Protein AF-A0A409XTT3-F1 (afdb_monomer)

Secondary structure (DSSP, 8-state):
-------------GGGGTSHHHHHHHHHHHHHHH--SHHHHHHHHHHHHHHHHHHHHHHHHTT--

Nearest PDB structures (foldseek):
  6z03-assembly1_B  TM=8.884E-01  e=1.932E+00  Candidatus Caldarchaeum subterraneum
  7s8t-assembly1_A  TM=7.396E-01  e=6.951E+00  Myxococcus xanthus

Mean predic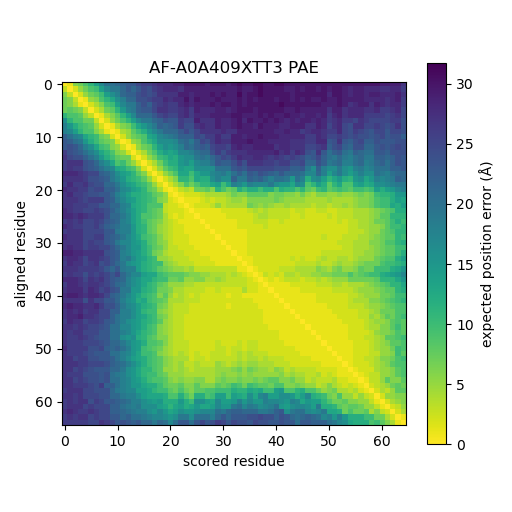ted aligned error: 13.15 Å

pLDDT: mean 73.56, std 18.62, range [44.97, 95.0]

Foldseek 3Di:
DDDDPPPPDPPPPPVVVVVVLVVVLVVLVVQCVPDDDPVSVVVSVVVNVVSVVVVVVVVVVVPDD

Solvent-accessible surface area (ba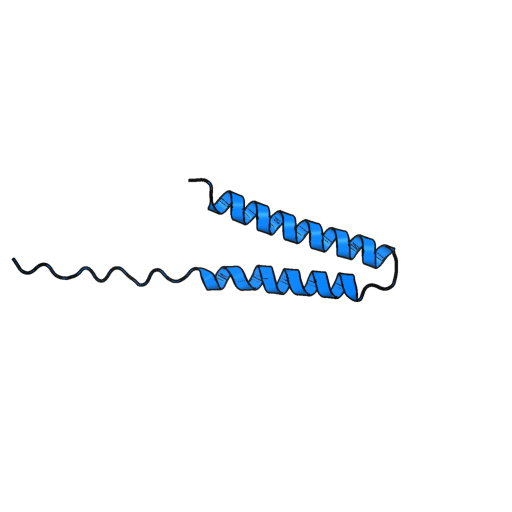ckbone atoms only — not comparable to full-atom values): 4003 Å² total; per-residue (Å²): 132,90,77,77,81,79,84,71,71,80,78,73,72,74,62,80,73,58,50,62,65,49,56,57,47,51,52,36,51,49,51,36,70,67,40,86,49,72,66,52,32,53,52,27,49,51,50,43,53,49,53,54,50,50,55,52,48,53,58,51,57,77,66,60,132

Structure (mmCIF, N/CA/C/O backbone):
data_AF-A0A409XTT3-F1
#
_entry.id   AF-A0A409XTT3-F1
#
loop_
_atom_site.group_PDB
_atom_site.id
_atom_site.type_symbol
_atom_site.label_atom_id
_atom_site.label_alt_id
_atom_site.label_comp_id
_atom_site.label_asym_id
_atom_site.label_entity_id
_atom_site.label_seq_id
_atom_site.pdbx_PDB_ins_code
_atom_site.Cartn_x
_atom_site.Cartn_y
_atom_site.Cartn_z
_atom_site.occupancy
_atom_site.B_iso_or_equiv
_atom_site.auth_seq_id
_atom_site.auth_comp_id
_atom_site.auth_asym_id
_atom_site.auth_atom_id
_atom_site.pdbx_PDB_model_num
ATOM 1 N N . MET A 1 1 ? 17.617 -10.370 -56.699 1.00 45.75 1 MET A N 1
ATOM 2 C CA . MET A 1 1 ? 17.963 -10.991 -55.410 1.00 45.75 1 MET A CA 1
ATOM 3 C C . MET A 1 1 ? 16.713 -10.830 -54.583 1.00 45.75 1 MET A C 1
ATOM 5 O O . MET A 1 1 ? 16.284 -9.699 -54.405 1.00 45.75 1 MET A O 1
ATOM 9 N N . GLU A 1 2 ? 16.034 -11.938 -54.315 1.00 48.94 2 GLU A N 1
ATOM 10 C CA . GLU A 1 2 ? 14.838 -11.959 -53.475 1.00 48.94 2 GLU A CA 1
ATOM 11 C C . GLU A 1 2 ? 15.343 -11.910 -52.032 1.00 48.94 2 GLU A C 1
ATOM 13 O O . GLU A 1 2 ? 16.059 -12.817 -51.616 1.00 48.94 2 GLU A O 1
ATOM 18 N N . GLU A 1 3 ? 15.092 -10.807 -51.328 1.00 53.31 3 GLU A N 1
ATOM 19 C CA . GLU A 1 3 ? 15.337 -10.727 -49.889 1.00 53.31 3 GLU A CA 1
ATOM 20 C C . GLU A 1 3 ? 14.082 -11.237 -49.179 1.00 53.31 3 GLU A C 1
ATOM 22 O O . GLU A 1 3 ? 12.991 -10.684 -49.340 1.00 53.31 3 GLU A O 1
ATOM 27 N N . GLU A 1 4 ? 14.241 -12.343 -48.454 1.00 57.00 4 GLU A N 1
ATOM 28 C CA . GLU A 1 4 ? 13.270 -12.839 -47.483 1.00 57.00 4 GLU A CA 1
ATOM 29 C C . GLU A 1 4 ? 12.986 -11.736 -46.448 1.00 57.00 4 GLU A C 1
ATOM 31 O O . GLU A 1 4 ? 13.930 -11.111 -45.959 1.00 57.00 4 GLU A O 1
ATOM 36 N N . PRO A 1 5 ? 11.722 -11.465 -46.083 1.00 47.38 5 PRO A N 1
ATOM 37 C CA . PRO A 1 5 ? 11.461 -10.652 -44.910 1.00 47.38 5 PRO A CA 1
ATOM 38 C C . PRO A 1 5 ? 11.849 -11.478 -43.681 1.00 47.38 5 PRO A C 1
ATOM 40 O O . PRO A 1 5 ? 11.236 -12.508 -43.407 1.00 47.38 5 PRO A O 1
ATOM 43 N N . GLU A 1 6 ? 12.873 -11.034 -42.953 1.00 56.69 6 GLU A N 1
ATOM 44 C CA . GLU A 1 6 ? 13.165 -11.536 -41.613 1.00 56.69 6 GLU A CA 1
ATOM 45 C C . GLU A 1 6 ? 11.900 -11.371 -40.752 1.00 56.69 6 GLU A C 1
ATOM 47 O O . GLU A 1 6 ? 11.519 -10.254 -40.386 1.00 56.69 6 GLU A O 1
ATOM 52 N N . GLU A 1 7 ? 11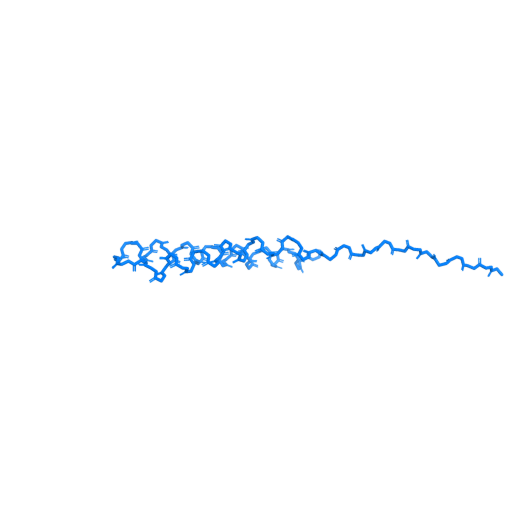.225 -12.487 -40.456 1.00 51.81 7 GLU A N 1
ATOM 53 C CA . GLU A 1 7 ? 10.272 -12.589 -39.352 1.00 51.81 7 GLU A CA 1
ATOM 54 C C . GLU A 1 7 ? 11.039 -12.301 -38.060 1.00 51.81 7 GLU A C 1
ATOM 56 O O . GLU A 1 7 ? 11.597 -13.184 -37.412 1.00 51.81 7 GLU A O 1
ATOM 61 N N . THR A 1 8 ? 11.111 -11.021 -37.711 1.00 54.97 8 THR A N 1
ATOM 62 C CA . THR A 1 8 ? 11.499 -10.592 -36.377 1.00 54.97 8 THR A CA 1
ATOM 63 C C . THR A 1 8 ? 10.318 -10.891 -35.463 1.00 54.97 8 THR A C 1
ATOM 65 O O . THR A 1 8 ? 9.198 -10.436 -35.695 1.00 54.97 8 THR A O 1
ATOM 68 N N . GLU A 1 9 ? 10.578 -11.762 -34.490 1.00 55.78 9 GLU A N 1
ATOM 69 C CA . GLU A 1 9 ? 9.637 -12.276 -33.498 1.00 55.78 9 GLU A CA 1
ATOM 70 C C . GLU A 1 9 ? 8.726 -11.167 -32.945 1.00 55.78 9 GLU A C 1
ATOM 72 O O . GLU A 1 9 ? 9.176 -10.023 -32.800 1.00 55.78 9 GLU A O 1
ATOM 77 N N . PRO A 1 10 ? 7.451 -11.464 -32.618 1.00 44.97 10 PRO A N 1
ATOM 78 C CA . PRO A 1 10 ? 6.603 -10.481 -31.970 1.00 44.97 10 PRO A CA 1
ATOM 79 C C . PRO A 1 10 ? 7.326 -10.039 -30.704 1.00 44.97 10 PRO A C 1
ATOM 81 O O . PRO A 1 10 ? 7.616 -10.864 -29.839 1.00 44.97 10 PRO A O 1
ATOM 84 N N . ILE A 1 11 ? 7.644 -8.744 -30.628 1.00 54.78 11 ILE A N 1
ATOM 85 C CA . ILE A 1 11 ? 8.066 -8.084 -29.398 1.00 54.78 11 ILE A CA 1
ATOM 86 C C . ILE A 1 11 ? 6.971 -8.428 -28.399 1.00 54.78 11 ILE A C 1
ATOM 88 O O . ILE A 1 11 ? 5.865 -7.897 -28.484 1.00 54.78 11 ILE A O 1
ATOM 92 N N . MET A 1 12 ? 7.245 -9.432 -27.570 1.00 47.84 12 MET A N 1
ATOM 93 C CA . MET A 1 12 ? 6.312 -9.944 -26.592 1.00 47.84 12 MET A CA 1
ATOM 94 C C . MET A 1 12 ? 6.063 -8.765 -25.668 1.00 47.84 12 MET A C 1
ATOM 96 O O . MET A 1 12 ? 6.969 -8.325 -24.964 1.00 47.84 12 MET A O 1
ATOM 100 N N . ASP A 1 13 ? 4.880 -8.181 -25.823 1.00 45.69 13 ASP A N 1
ATOM 101 C CA . ASP A 1 13 ? 4.409 -7.021 -25.095 1.00 45.69 13 ASP A CA 1
ATOM 102 C C . ASP A 1 13 ? 4.632 -7.320 -23.612 1.00 45.69 13 ASP A C 1
ATOM 104 O O . ASP A 1 13 ? 4.000 -8.209 -23.039 1.00 45.69 13 ASP A O 1
ATOM 108 N N . SER A 1 14 ? 5.611 -6.653 -22.999 1.00 46.22 14 SER A N 1
ATOM 109 C CA . SER A 1 14 ? 6.010 -6.868 -21.602 1.00 46.22 14 SER A CA 1
ATOM 110 C C . SER A 1 14 ? 4.9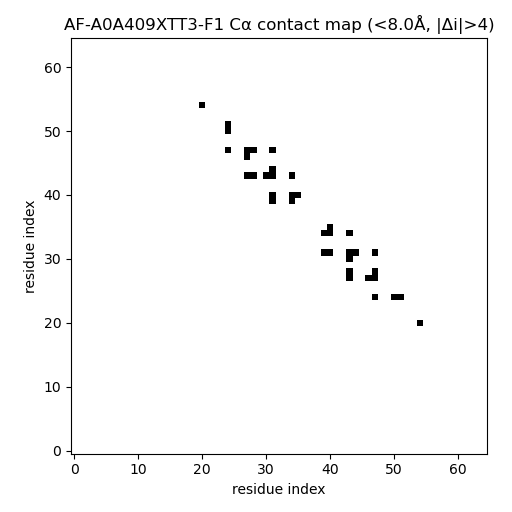22 -6.441 -20.604 1.00 46.22 14 SER A C 1
ATOM 112 O O . SER A 1 14 ? 5.203 -6.255 -19.421 1.00 46.22 14 SER A O 1
ATOM 114 N N . THR A 1 15 ? 3.684 -6.271 -21.067 1.00 50.38 15 THR A N 1
ATOM 1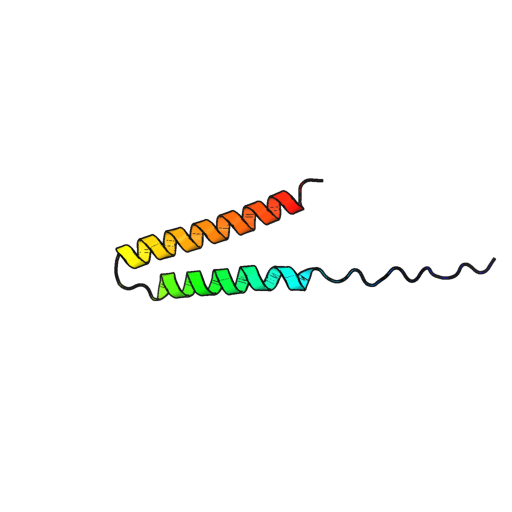15 C CA . THR A 1 15 ? 2.512 -5.866 -20.298 1.00 50.38 15 THR A CA 1
ATOM 116 C C . THR A 1 15 ? 2.121 -6.892 -19.240 1.00 50.38 15 THR A C 1
ATOM 118 O O . THR A 1 15 ? 1.543 -6.509 -18.228 1.00 50.38 15 THR A O 1
ATOM 121 N N . ASP A 1 16 ? 2.503 -8.161 -19.404 1.00 46.28 16 ASP A N 1
ATOM 122 C CA . ASP A 1 16 ? 2.119 -9.242 -18.482 1.00 46.28 16 ASP A CA 1
ATOM 123 C C . ASP A 1 16 ? 2.807 -9.142 -17.101 1.00 46.28 16 ASP A C 1
ATOM 125 O O . ASP A 1 16 ? 2.329 -9.688 -16.111 1.00 46.28 16 ASP A O 1
ATOM 129 N N . SER A 1 17 ? 3.918 -8.398 -16.991 1.00 50.94 17 SER A N 1
ATOM 130 C CA . SER A 1 17 ? 4.636 -8.213 -15.716 1.00 50.94 17 SER A CA 1
ATOM 131 C C . SER A 1 17 ? 4.273 -6.915 -14.978 1.00 50.94 17 SER A C 1
ATOM 133 O O . SER A 1 17 ? 4.753 -6.696 -13.863 1.00 50.94 17 SER A O 1
ATOM 135 N N . THR A 1 18 ? 3.452 -6.052 -15.584 1.00 52.53 18 THR A N 1
ATOM 136 C CA . THR A 1 18 ? 3.035 -4.745 -15.035 1.00 52.53 18 THR A CA 1
ATOM 137 C C . THR A 1 18 ? 1.686 -4.759 -14.322 1.00 52.53 18 THR A C 1
ATOM 139 O O . THR A 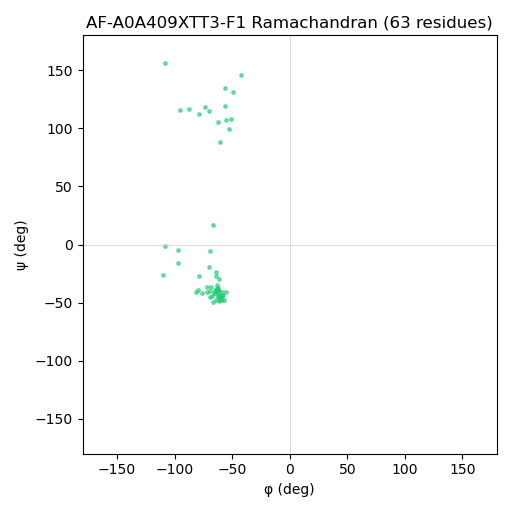1 18 ? 1.415 -3.826 -13.567 1.00 52.53 18 THR A O 1
ATOM 142 N N . ASP A 1 19 ? 0.861 -5.792 -14.510 1.00 53.00 19 ASP A N 1
ATOM 143 C CA . ASP A 1 19 ? -0.453 -5.884 -13.855 1.00 53.00 19 ASP A CA 1
ATOM 144 C C . ASP A 1 19 ? -0.363 -6.366 -12.397 1.00 53.00 19 ASP A C 1
ATOM 146 O O . ASP A 1 19 ? -1.011 -5.795 -11.519 1.00 53.00 19 ASP A O 1
ATOM 150 N N . ALA A 1 20 ? 0.517 -7.326 -12.091 1.00 59.72 20 ALA A N 1
ATOM 151 C CA . ALA A 1 20 ? 0.681 -7.842 -10.725 1.00 59.72 20 ALA A CA 1
ATOM 152 C C . ALA A 1 20 ? 1.054 -6.759 -9.675 1.00 59.72 20 ALA A C 1
ATOM 154 O O . ALA A 1 20 ? 0.422 -6.715 -8.619 1.00 59.72 20 ALA A O 1
ATOM 155 N N . PRO A 1 21 ? 1.987 -5.816 -9.943 1.00 69.38 21 PRO A N 1
ATOM 156 C CA . PRO A 1 21 ? 2.281 -4.713 -9.022 1.00 69.38 21 PRO A CA 1
ATOM 157 C C . PRO A 1 21 ? 1.097 -3.758 -8.806 1.00 69.38 21 PRO A C 1
ATOM 159 O O . PRO A 1 21 ? 1.022 -3.091 -7.772 1.00 69.38 21 PRO A O 1
ATOM 162 N N . LEU A 1 22 ? 0.195 -3.647 -9.787 1.00 75.06 22 LEU A N 1
ATOM 163 C CA . LEU A 1 22 ? -0.956 -2.749 -9.728 1.00 75.06 22 LEU A CA 1
ATOM 164 C C . LEU A 1 22 ? -2.104 -3.363 -8.921 1.00 75.06 22 LEU A C 1
ATOM 166 O O . LEU A 1 22 ? -2.729 -2.662 -8.124 1.00 75.06 22 LEU A O 1
ATOM 170 N N . GLU A 1 23 ? -2.362 -4.662 -9.086 1.00 81.44 23 GLU A N 1
ATOM 171 C CA . GLU A 1 23 ? -3.309 -5.401 -8.245 1.00 81.44 23 GLU A CA 1
ATOM 172 C C . GLU A 1 23 ? -2.884 -5.375 -6.770 1.00 81.44 23 GLU A C 1
ATOM 174 O O . GLU A 1 23 ? -3.698 -5.035 -5.905 1.00 81.44 23 GLU A O 1
ATOM 179 N N . ASP A 1 24 ? -1.599 -5.616 -6.492 1.00 83.31 24 ASP A N 1
ATOM 180 C CA . ASP A 1 24 ? -1.037 -5.546 -5.139 1.00 83.31 24 ASP A CA 1
ATOM 181 C C . ASP A 1 24 ? -1.161 -4.134 -4.540 1.00 83.31 24 ASP A C 1
ATOM 183 O O . ASP A 1 24 ? -1.521 -3.967 -3.372 1.00 83.31 24 ASP A O 1
ATOM 187 N N . PHE A 1 25 ? -0.931 -3.088 -5.340 1.00 86.81 25 PHE A N 1
ATOM 188 C CA . PHE A 1 25 ? -1.120 -1.707 -4.895 1.00 86.81 25 PHE A CA 1
ATOM 189 C C . PHE A 1 25 ? -2.592 -1.384 -4.600 1.00 86.81 25 PHE A C 1
ATOM 191 O O . PHE A 1 25 ? -2.894 -0.738 -3.593 1.00 86.81 25 PHE A O 1
ATOM 198 N N . ASN A 1 26 ?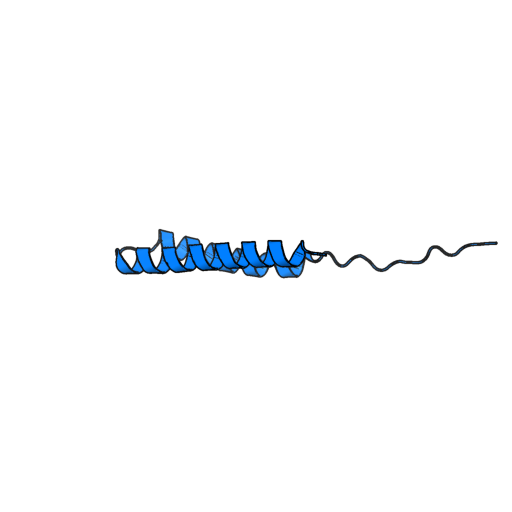 -3.519 -1.851 -5.439 1.00 88.81 26 ASN A N 1
ATOM 199 C CA . ASN A 1 26 ? -4.952 -1.636 -5.242 1.00 88.81 26 ASN A CA 1
ATOM 200 C C . ASN A 1 26 ? -5.458 -2.290 -3.949 1.00 88.81 26 ASN A C 1
ATOM 202 O O . ASN A 1 26 ? -6.253 -1.674 -3.236 1.00 88.81 26 ASN A O 1
ATOM 206 N N . ALA A 1 27 ? -4.968 -3.485 -3.607 1.00 91.31 27 ALA A N 1
ATOM 207 C CA . ALA A 1 27 ? -5.282 -4.136 -2.336 1.00 91.31 27 ALA A CA 1
ATOM 208 C C . ALA A 1 27 ? -4.845 -3.279 -1.133 1.00 91.31 27 ALA A C 1
ATOM 210 O O . ALA A 1 27 ? -5.639 -3.033 -0.227 1.00 91.31 27 ALA A O 1
ATOM 211 N N . LEU A 1 28 ? -3.630 -2.719 -1.168 1.00 92.75 28 LEU A N 1
ATOM 212 C CA . LEU A 1 28 ? -3.126 -1.840 -0.104 1.00 92.75 28 LEU A CA 1
ATOM 213 C C . LEU A 1 28 ? -3.943 -0.547 0.048 1.00 92.75 28 LEU A C 1
ATOM 215 O O . LEU A 1 28 ? -4.103 -0.032 1.157 1.00 92.75 28 LEU A O 1
ATOM 219 N N . VAL A 1 29 ? -4.460 -0.001 -1.056 1.00 91.00 29 VAL A N 1
ATOM 220 C CA . VAL A 1 29 ? -5.338 1.178 -1.026 1.00 91.00 29 VAL A CA 1
ATOM 221 C C . VAL A 1 29 ? -6.693 0.839 -0.403 1.00 91.00 29 VAL A C 1
ATOM 223 O O . VAL A 1 29 ? -7.216 1.642 0.371 1.00 91.00 29 VAL A O 1
ATOM 226 N N . ILE A 1 30 ? -7.251 -0.339 -0.699 1.00 93.38 30 ILE A N 1
ATOM 227 C CA . ILE A 1 30 ? -8.487 -0.820 -0.067 1.00 93.38 30 ILE A CA 1
ATOM 228 C C . ILE A 1 30 ? -8.278 -0.976 1.442 1.00 93.38 30 ILE A C 1
ATOM 230 O O . ILE A 1 30 ? -9.053 -0.403 2.205 1.00 93.38 30 ILE A O 1
ATOM 234 N N . ASP A 1 31 ? -7.193 -1.627 1.873 1.00 91.62 31 ASP A N 1
ATOM 235 C CA . ASP A 1 31 ? -6.858 -1.783 3.295 1.00 91.62 31 ASP A CA 1
ATOM 236 C C . ASP A 1 31 ? -6.770 -0.426 4.016 1.00 91.62 31 ASP A C 1
ATOM 238 O O . ASP A 1 31 ? -7.279 -0.260 5.125 1.00 91.62 31 ASP A O 1
ATOM 242 N N . PHE A 1 32 ? -6.178 0.586 3.371 1.00 92.69 32 PHE A N 1
ATOM 243 C CA . PHE A 1 32 ? -6.114 1.946 3.911 1.00 92.69 32 PHE A CA 1
ATOM 244 C C . PHE A 1 32 ? -7.494 2.612 4.045 1.00 92.69 32 PHE A C 1
ATOM 246 O O . PHE A 1 32 ? -7.739 3.320 5.022 1.00 92.69 32 PHE A O 1
ATOM 253 N N . ILE A 1 33 ? -8.398 2.400 3.084 1.00 94.38 33 ILE A N 1
ATOM 254 C CA . ILE A 1 33 ? -9.767 2.945 3.112 1.00 94.38 33 ILE A CA 1
ATOM 255 C C . ILE A 1 33 ? -10.625 2.232 4.169 1.00 94.38 33 ILE A C 1
ATOM 257 O O . ILE A 1 33 ? -11.487 2.852 4.804 1.00 94.38 33 ILE A O 1
ATOM 261 N N . GLU A 1 34 ? -10.423 0.928 4.346 1.00 94.12 34 GLU A N 1
ATOM 262 C CA . GLU A 1 34 ? -11.193 0.114 5.282 1.00 94.12 34 GLU A CA 1
ATOM 263 C C . GLU A 1 34 ? -10.736 0.272 6.735 1.00 94.12 34 GLU A C 1
ATOM 265 O O . GLU A 1 34 ? -11.582 0.154 7.630 1.00 94.12 34 GLU A O 1
ATOM 270 N N . ALA A 1 35 ? -9.462 0.613 6.963 1.00 94.19 35 ALA A N 1
ATOM 271 C CA . ALA A 1 35 ? -8.872 0.827 8.282 1.00 94.19 35 ALA A CA 1
ATOM 272 C C . ALA A 1 35 ? -9.722 1.763 9.159 1.00 94.19 35 ALA A C 1
ATOM 274 O O . ALA A 1 35 ? -10.160 2.842 8.741 1.00 94.19 35 ALA A O 1
ATOM 275 N N . LYS A 1 36 ? -9.982 1.335 10.400 1.00 92.19 36 LYS A N 1
ATOM 276 C CA . LYS A 1 36 ? -10.895 2.046 11.317 1.00 92.19 36 LYS A CA 1
ATOM 277 C C . LYS A 1 36 ? -10.188 2.714 12.479 1.00 92.19 36 LYS A C 1
ATOM 279 O O . LYS A 1 36 ? -10.714 3.696 13.006 1.00 92.19 36 LYS A O 1
ATOM 284 N N . ASP A 1 37 ? -9.029 2.208 12.883 1.00 95.00 37 ASP A N 1
ATOM 285 C CA . ASP A 1 37 ? -8.239 2.803 13.953 1.00 95.00 37 ASP A CA 1
ATOM 286 C C . ASP A 1 37 ? -6.969 3.481 13.439 1.00 95.00 37 ASP A C 1
ATOM 288 O O . ASP A 1 37 ? -6.451 3.190 12.363 1.00 95.00 37 ASP A O 1
ATOM 292 N N . SER A 1 38 ? -6.467 4.433 14.224 1.00 90.25 38 SER A N 1
ATOM 293 C CA . SER A 1 38 ? -5.332 5.263 13.821 1.00 90.25 38 SER A CA 1
ATOM 294 C C . SER A 1 38 ? -4.060 4.454 13.573 1.00 90.25 38 SER A C 1
ATOM 296 O O . SER A 1 38 ? -3.249 4.851 12.747 1.00 90.25 38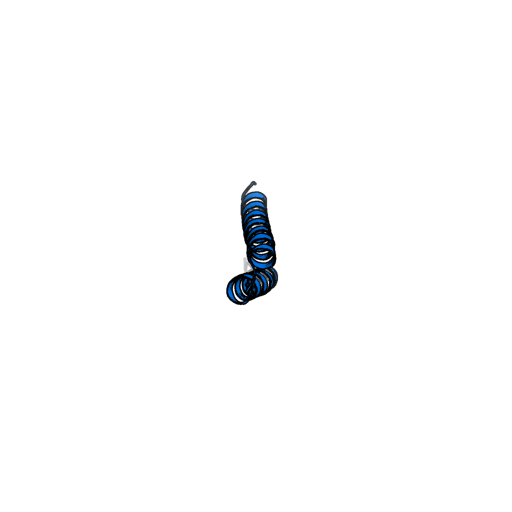 SER A O 1
ATOM 298 N N . LYS A 1 39 ? -3.876 3.324 14.265 1.00 93.62 39 LYS A N 1
ATOM 299 C CA . LYS A 1 39 ? -2.681 2.492 14.112 1.00 93.62 39 LYS A CA 1
ATOM 300 C C . LYS A 1 39 ? -2.749 1.683 12.818 1.00 93.62 39 LYS A C 1
ATOM 302 O O . LYS A 1 39 ? -1.742 1.580 12.121 1.00 93.62 39 LYS A O 1
ATOM 307 N N . GLU A 1 40 ? -3.916 1.137 12.495 1.00 92.56 40 GLU A N 1
ATOM 308 C CA . GLU A 1 40 ? -4.183 0.487 11.211 1.00 92.56 40 GLU A CA 1
ATOM 309 C C . GLU A 1 40 ? -4.024 1.473 10.049 1.00 92.56 40 GLU A C 1
ATOM 311 O O . GLU A 1 40 ? -3.336 1.158 9.081 1.00 92.56 40 GLU A O 1
ATOM 316 N N . ILE A 1 41 ? -4.559 2.692 10.178 1.00 93.00 41 ILE A N 1
ATOM 317 C CA . ILE A 1 41 ? -4.419 3.757 9.172 1.00 93.00 41 ILE A CA 1
ATOM 318 C C . ILE A 1 41 ? -2.944 4.120 8.963 1.00 93.00 41 ILE A C 1
ATOM 320 O O . ILE A 1 41 ? -2.485 4.189 7.822 1.00 93.00 41 ILE A O 1
ATOM 324 N N . ASP A 1 42 ? -2.182 4.324 10.043 1.00 94.94 42 ASP A N 1
ATOM 325 C CA . ASP A 1 42 ? -0.755 4.652 9.961 1.00 94.94 42 ASP A CA 1
ATOM 326 C C . ASP A 1 42 ? 0.036 3.538 9.263 1.00 94.94 42 ASP A C 1
ATOM 328 O O . ASP A 1 42 ? 0.873 3.809 8.397 1.00 94.94 42 ASP A O 1
ATOM 332 N N . GLN A 1 43 ? -0.251 2.278 9.600 1.00 94.19 43 GLN A N 1
ATOM 333 C CA . GLN A 1 43 ? 0.421 1.131 9.003 1.00 94.19 43 GLN A CA 1
ATOM 334 C C . GLN A 1 43 ? 0.046 0.947 7.527 1.00 94.19 43 GLN A C 1
ATOM 336 O O . GLN A 1 43 ? 0.934 0.767 6.692 1.00 94.19 43 GLN A O 1
ATOM 341 N N . ALA A 1 44 ? -1.239 1.039 7.184 1.00 92.94 44 ALA A N 1
ATOM 342 C CA . ALA A 1 44 ? -1.711 0.944 5.806 1.00 92.94 44 ALA A CA 1
ATOM 343 C C . ALA A 1 44 ? -1.140 2.084 4.946 1.00 92.94 44 ALA A C 1
ATOM 345 O O . ALA A 1 44 ? -0.668 1.856 3.832 1.00 92.94 44 ALA A O 1
ATOM 346 N N . TRP A 1 45 ? -1.047 3.297 5.498 1.00 93.38 45 TRP A N 1
ATOM 347 C CA . TRP A 1 45 ? -0.412 4.431 4.829 1.00 93.38 45 TRP A CA 1
ATOM 348 C C . TRP A 1 45 ? 1.086 4.216 4.571 1.00 93.38 45 TRP A C 1
ATOM 350 O O . TRP A 1 45 ? 1.599 4.594 3.514 1.00 93.38 45 TRP A O 1
ATOM 360 N N . ILE A 1 46 ? 1.815 3.616 5.518 1.00 94.81 46 ILE A N 1
ATOM 361 C CA . ILE A 1 46 ? 3.226 3.243 5.325 1.00 94.81 46 ILE A CA 1
ATOM 362 C C . ILE A 1 46 ? 3.360 2.222 4.191 1.00 94.81 46 ILE A C 1
ATOM 364 O O . ILE A 1 46 ? 4.239 2.382 3.339 1.00 94.81 46 ILE A O 1
ATOM 368 N N . ASN A 1 47 ? 2.482 1.220 4.147 1.00 91.69 47 ASN A N 1
ATOM 369 C CA . AS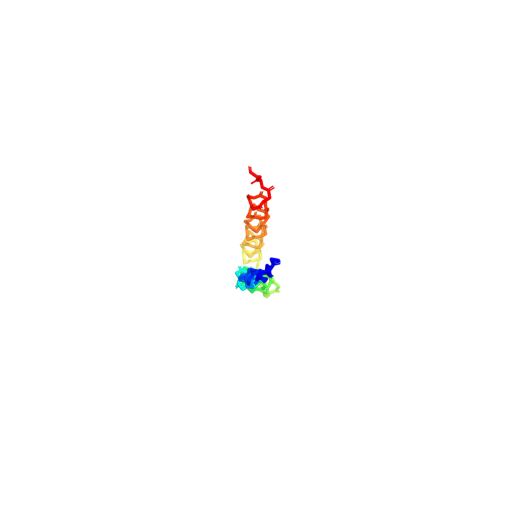N A 1 47 ? 2.519 0.178 3.125 1.00 91.69 47 ASN A CA 1
ATOM 370 C C . ASN A 1 47 ? 2.264 0.760 1.724 1.00 91.69 47 ASN A C 1
ATOM 372 O O . ASN A 1 47 ? 3.070 0.535 0.823 1.00 91.69 47 ASN A O 1
ATOM 376 N N . VAL A 1 48 ? 1.232 1.599 1.564 1.00 91.69 48 VAL A N 1
ATOM 377 C CA . VAL A 1 48 ? 0.917 2.282 0.292 1.00 91.69 48 VAL A CA 1
ATOM 378 C C . VAL A 1 48 ? 2.099 3.123 -0.200 1.00 91.69 48 VAL A C 1
ATOM 380 O O . VAL A 1 48 ? 2.500 3.021 -1.359 1.00 91.69 48 VAL A O 1
ATOM 383 N N . LYS A 1 49 ? 2.711 3.929 0.678 1.00 91.00 49 LYS A N 1
ATOM 384 C CA . LYS A 1 49 ? 3.882 4.747 0.310 1.00 91.00 49 LYS A CA 1
ATOM 385 C C . LYS A 1 49 ? 5.088 3.903 -0.097 1.00 91.00 49 LYS A C 1
ATOM 387 O O . LYS A 1 49 ? 5.834 4.300 -0.994 1.00 91.00 49 LYS A O 1
ATOM 392 N N . THR A 1 50 ? 5.293 2.772 0.572 1.00 90.12 50 THR A N 1
ATOM 393 C CA . THR A 1 50 ? 6.410 1.864 0.292 1.00 90.12 50 THR A CA 1
ATOM 394 C C . THR A 1 50 ? 6.242 1.232 -1.082 1.00 90.12 50 THR A C 1
ATOM 396 O O . THR A 1 50 ? 7.151 1.343 -1.901 1.00 90.12 50 THR A O 1
ATOM 399 N N . ALA A 1 51 ? 5.058 0.683 -1.367 1.00 87.75 51 ALA A N 1
ATOM 400 C CA . ALA A 1 51 ? 4.739 0.104 -2.666 1.00 87.75 51 ALA A CA 1
ATOM 401 C C . ALA A 1 51 ? 4.882 1.138 -3.796 1.00 87.75 51 ALA A C 1
ATOM 403 O O . ALA A 1 51 ? 5.599 0.895 -4.762 1.00 87.75 51 ALA A O 1
ATOM 404 N N . ALA A 1 52 ? 4.323 2.344 -3.631 1.00 85.81 52 ALA A N 1
ATOM 405 C CA . ALA A 1 52 ? 4.464 3.417 -4.620 1.00 85.81 52 ALA A CA 1
ATOM 406 C C . ALA A 1 52 ? 5.933 3.795 -4.889 1.00 85.81 52 ALA A C 1
ATOM 408 O O . ALA A 1 52 ? 6.325 4.019 -6.034 1.00 85.81 52 ALA A O 1
ATOM 409 N N . SER A 1 53 ? 6.761 3.848 -3.840 1.00 85.25 53 SER A N 1
ATOM 410 C CA . SER A 1 53 ? 8.188 4.166 -3.974 1.00 85.25 53 SER A CA 1
ATOM 411 C C . SER A 1 53 ? 8.963 3.059 -4.689 1.00 85.25 53 SER A C 1
ATOM 413 O O . SER A 1 53 ? 9.864 3.357 -5.467 1.00 85.25 53 SER A O 1
ATOM 415 N N . GLN A 1 54 ? 8.617 1.792 -4.448 1.00 82.75 54 GLN A N 1
ATOM 416 C CA . GLN A 1 54 ? 9.229 0.648 -5.127 1.00 82.75 54 GLN A CA 1
ATOM 417 C C . GLN A 1 54 ? 8.870 0.621 -6.612 1.00 82.75 54 GLN A C 1
ATOM 419 O O . GLN A 1 54 ? 9.766 0.469 -7.438 1.00 82.75 54 GLN A O 1
ATOM 424 N N . THR A 1 55 ? 7.603 0.861 -6.958 1.00 77.88 55 THR A N 1
ATOM 425 C CA . THR A 1 55 ? 7.169 0.980 -8.357 1.00 77.88 55 THR A CA 1
ATOM 426 C C . THR A 1 55 ? 7.910 2.109 -9.071 1.00 77.88 55 THR A C 1
ATOM 428 O O . THR A 1 55 ? 8.421 1.912 -10.171 1.00 77.88 55 THR A O 1
ATOM 431 N N . LEU A 1 56 ? 8.053 3.273 -8.424 1.00 75.75 56 LEU A N 1
ATOM 432 C CA . LEU A 1 56 ? 8.804 4.400 -8.982 1.00 75.75 56 LEU A CA 1
ATOM 433 C C . LEU A 1 56 ? 10.297 4.072 -9.162 1.00 75.75 56 LEU A C 1
ATOM 435 O O . LEU A 1 56 ? 10.895 4.452 -10.165 1.00 75.75 56 LEU A O 1
ATOM 439 N N . ALA A 1 57 ? 10.906 3.366 -8.204 1.00 77.06 57 ALA A N 1
ATOM 440 C CA . ALA A 1 57 ? 12.303 2.947 -8.291 1.00 77.06 57 ALA A CA 1
ATOM 441 C C . ALA A 1 57 ? 12.531 1.949 -9.438 1.00 77.06 57 ALA A C 1
ATOM 443 O O . ALA A 1 57 ? 13.487 2.118 -10.189 1.00 77.06 57 ALA A O 1
ATOM 444 N N . MET A 1 58 ? 11.627 0.981 -9.625 1.00 71.69 58 MET A N 1
ATOM 445 C CA . MET A 1 58 ? 11.655 0.046 -10.757 1.00 71.69 58 MET A CA 1
ATOM 446 C C . MET A 1 58 ? 11.473 0.761 -12.104 1.00 71.69 58 MET A C 1
ATOM 448 O O . MET A 1 58 ? 12.170 0.444 -13.066 1.00 71.69 58 MET A O 1
ATOM 452 N N . GLU A 1 59 ? 10.585 1.760 -12.185 1.00 66.44 59 GLU A N 1
ATOM 453 C CA . GLU A 1 59 ? 10.433 2.594 -13.388 1.00 66.44 59 GLU A CA 1
ATOM 454 C C . GLU A 1 59 ? 11.726 3.367 -13.703 1.00 66.44 59 GLU A C 1
ATOM 456 O O . GLU A 1 59 ? 12.101 3.514 -14.868 1.00 66.44 59 GLU A O 1
ATOM 461 N N . HIS A 1 60 ? 12.427 3.842 -12.670 1.00 61.12 60 HIS A N 1
ATOM 462 C CA . HIS A 1 60 ? 13.694 4.553 -12.818 1.00 61.12 60 HIS A CA 1
ATOM 463 C C . HIS A 1 60 ? 14.849 3.625 -13.229 1.00 61.12 60 HIS A C 1
ATOM 465 O O . HIS A 1 60 ? 15.641 3.998 -14.094 1.00 61.12 60 HIS A O 1
ATOM 471 N N . GLU A 1 61 ? 14.935 2.418 -12.660 1.00 60.59 61 GLU A N 1
ATOM 472 C CA . GLU A 1 61 ? 15.935 1.408 -13.041 1.00 60.59 61 GLU A CA 1
ATOM 473 C C . GLU A 1 61 ? 15.761 0.982 -14.505 1.00 60.59 61 GLU A C 1
ATOM 475 O O . GLU A 1 61 ? 16.720 1.022 -15.271 1.00 60.59 61 GLU A O 1
ATOM 480 N N . ASN A 1 62 ? 14.524 0.722 -14.939 1.00 57.03 62 ASN A N 1
ATOM 481 C CA . ASN A 1 62 ? 14.204 0.338 -16.320 1.00 57.03 62 ASN A CA 1
ATOM 482 C C . ASN A 1 62 ? 14.382 1.467 -17.357 1.00 57.03 62 ASN A C 1
ATOM 484 O O . ASN A 1 62 ? 14.231 1.234 -18.557 1.00 57.03 62 ASN A O 1
ATOM 488 N N . ARG A 1 63 ? 14.685 2.698 -16.921 1.00 54.50 63 ARG A N 1
ATOM 489 C CA . ARG A 1 63 ? 14.931 3.869 -17.783 1.00 54.50 63 ARG A CA 1
ATOM 490 C C . ARG A 1 63 ? 16.390 4.317 -17.833 1.00 54.50 63 ARG A C 1
ATOM 492 O O . ARG A 1 63 ? 16.689 5.279 -18.543 1.00 54.50 63 ARG A O 1
ATOM 499 N N . THR A 1 64 ? 17.288 3.660 -17.101 1.00 46.56 64 THR A N 1
ATOM 500 C CA . THR A 1 64 ? 18.717 3.995 -17.135 1.00 46.56 64 THR A CA 1
ATOM 501 C C . THR A 1 64 ? 19.415 3.061 -18.140 1.00 46.56 64 THR A C 1
ATOM 503 O O . THR A 1 64 ? 19.357 1.852 -17.932 1.00 46.56 64 THR A O 1
ATOM 506 N N . PRO A 1 65 ? 19.990 3.578 -19.247 1.00 55.88 65 PRO A N 1
ATOM 507 C CA . PRO A 1 65 ? 20.625 2.765 -20.291 1.00 55.88 65 PRO A CA 1
ATOM 508 C C . PRO A 1 65 ? 21.958 2.138 -19.867 1.00 55.88 65 PRO A C 1
ATOM 510 O O . PRO A 1 65 ? 22.630 2.703 -18.970 1.00 55.88 65 PRO A O 1
#

Organism: Psilocybe cyanescens (NCBI:txid93625)

Radius of gyration: 20.04 Å; Cα contacts (8 Å, |Δi|>4): 19; chains: 1; bounding box: 32×18×70 Å

Sequence (65 aa):
MEEEPEETEPIMDSTDSTDAPLEDFNALVIDFIEAKDSKEIDQAWINVKTAASQTLAMEHENRTP